Protein AF-A0A521RPF2-F1 (afdb_monomer_lite)

Structure (mmCIF, N/CA/C/O backbone):
data_AF-A0A521RPF2-F1
#
_entry.id   AF-A0A521RPF2-F1
#
loop_
_atom_site.group_PDB
_atom_site.id
_atom_site.type_symbol
_atom_site.label_atom_id
_atom_site.label_alt_id
_atom_site.label_comp_id
_atom_site.label_asym_id
_atom_site.label_entity_id
_atom_site.label_seq_id
_atom_site.pdbx_PDB_ins_code
_atom_site.Cartn_x
_atom_site.Cartn_y
_atom_site.Cartn_z
_atom_site.occupancy
_atom_site.B_iso_or_equiv
_atom_site.auth_seq_id
_atom_site.auth_comp_id
_atom_site.auth_asym_id
_atom_site.auth_atom_id
_atom_site.pdbx_PDB_model_num
ATOM 1 N N . MET A 1 1 ? 15.005 -29.949 18.861 1.00 51.31 1 MET A N 1
ATOM 2 C CA . MET A 1 1 ? 15.298 -29.035 17.739 1.00 51.31 1 MET A CA 1
ATOM 3 C C . MET A 1 1 ? 14.292 -27.915 17.850 1.00 51.31 1 MET A C 1
ATOM 5 O O . MET A 1 1 ? 13.100 -28.156 17.722 1.00 51.31 1 MET A O 1
ATOM 9 N N . GLU A 1 2 ? 14.769 -26.775 18.334 1.00 49.78 2 GLU A N 1
ATOM 10 C CA . GLU A 1 2 ? 13.957 -25.653 18.795 1.00 49.78 2 GLU A CA 1
ATOM 11 C C . GLU A 1 2 ? 13.772 -24.646 17.658 1.00 49.78 2 GLU A C 1
ATOM 13 O O . GLU A 1 2 ? 14.490 -23.655 17.578 1.00 49.78 2 GLU A O 1
ATOM 18 N N . ASP A 1 3 ? 12.805 -24.875 16.775 1.00 43.00 3 ASP A N 1
ATOM 19 C CA . ASP A 1 3 ? 12.443 -23.885 15.758 1.00 43.00 3 ASP A CA 1
ATOM 20 C C . ASP A 1 3 ? 11.3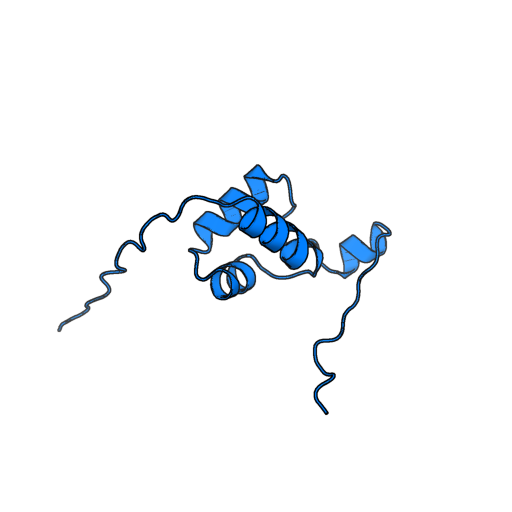92 -22.917 16.322 1.00 43.00 3 ASP A C 1
ATOM 22 O O . ASP A 1 3 ? 10.206 -22.936 15.990 1.00 43.00 3 ASP A O 1
ATOM 26 N N . SER A 1 4 ? 11.850 -22.060 17.239 1.00 49.03 4 SER A N 1
ATOM 27 C CA . SER A 1 4 ? 11.110 -20.885 17.701 1.00 49.03 4 SER A CA 1
ATOM 28 C C . SER A 1 4 ? 11.065 -19.825 16.599 1.00 49.03 4 SER A C 1
ATOM 30 O O . SER A 1 4 ? 11.892 -18.920 16.553 1.00 49.03 4 SER A O 1
ATOM 32 N N . THR A 1 5 ? 10.040 -19.864 15.750 1.00 49.84 5 THR A N 1
ATOM 33 C CA . THR A 1 5 ? 9.597 -18.675 15.001 1.00 49.84 5 THR A CA 1
ATOM 34 C C . THR A 1 5 ? 8.219 -18.240 15.480 1.00 49.84 5 THR A C 1
ATOM 36 O O . THR A 1 5 ? 7.275 -18.082 14.706 1.00 49.84 5 THR A O 1
ATOM 39 N N . THR A 1 6 ? 8.089 -18.029 16.789 1.00 48.47 6 THR A N 1
ATOM 40 C CA . THR A 1 6 ? 6.988 -17.241 17.346 1.00 48.47 6 THR A CA 1
ATOM 41 C C . THR A 1 6 ? 7.206 -15.795 16.910 1.00 48.47 6 THR A C 1
ATOM 43 O O . THR A 1 6 ? 7.838 -15.005 17.608 1.00 48.47 6 THR A O 1
ATOM 46 N N . THR A 1 7 ? 6.712 -15.433 15.722 1.00 57.00 7 THR A N 1
ATOM 47 C CA . THR A 1 7 ? 6.520 -14.035 15.329 1.00 57.00 7 THR A CA 1
ATOM 48 C C . THR A 1 7 ? 5.549 -13.424 16.334 1.00 57.00 7 THR A C 1
ATOM 50 O O . THR A 1 7 ? 4.330 -13.536 16.193 1.00 57.00 7 THR A O 1
ATOM 53 N N . ALA A 1 8 ? 6.092 -12.831 17.398 1.00 52.69 8 ALA A N 1
ATOM 54 C CA . ALA A 1 8 ? 5.329 -12.075 18.371 1.00 52.69 8 ALA A CA 1
ATOM 55 C C . ALA A 1 8 ? 4.446 -11.088 17.601 1.00 52.69 8 ALA A C 1
ATOM 57 O O . ALA A 1 8 ? 4.942 -10.294 16.798 1.00 52.69 8 ALA A O 1
ATOM 58 N N . ARG A 1 9 ? 3.124 -11.179 17.785 1.00 57.09 9 ARG A N 1
ATOM 59 C CA . ARG A 1 9 ? 2.172 -10.261 17.155 1.00 57.09 9 ARG A CA 1
ATOM 60 C C . ARG A 1 9 ? 2.493 -8.860 17.667 1.00 57.09 9 ARG A C 1
ATOM 62 O O . ARG A 1 9 ? 2.056 -8.500 18.758 1.00 57.09 9 ARG A O 1
ATOM 69 N N . LYS A 1 10 ? 3.282 -8.093 16.905 1.00 59.44 10 LYS A N 1
ATOM 70 C CA . LYS A 1 10 ? 3.596 -6.700 17.230 1.00 59.44 10 LYS A CA 1
ATOM 71 C C . LYS A 1 10 ? 2.265 -5.989 17.505 1.00 59.44 10 LYS A C 1
ATOM 73 O O . LYS A 1 10 ? 1.341 -6.157 16.697 1.00 59.44 10 LYS A O 1
ATOM 78 N N . PRO A 1 11 ? 2.112 -5.275 18.638 1.00 56.78 11 PRO A N 1
ATOM 79 C CA . PRO A 1 11 ? 0.858 -4.614 18.964 1.00 56.78 11 PRO A CA 1
ATOM 80 C C . PRO A 1 11 ? 0.418 -3.771 17.770 1.00 56.78 11 PRO A C 1
ATOM 82 O O . PRO A 1 11 ? 1.230 -3.075 17.158 1.00 56.78 11 PRO A O 1
ATOM 85 N N . ARG A 1 12 ? -0.862 -3.897 17.399 1.00 64.81 12 ARG A N 1
ATOM 86 C CA . ARG A 1 12 ? -1.466 -3.169 16.279 1.00 64.81 12 ARG A CA 1
ATOM 87 C C . ARG A 1 12 ? -1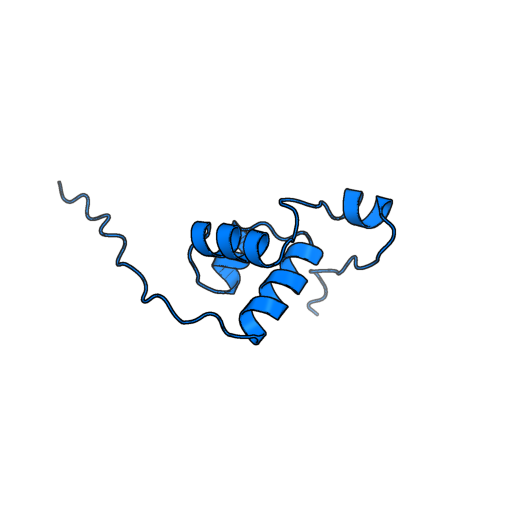.564 -1.701 16.673 1.00 64.81 12 ARG A C 1
ATOM 89 O O . ARG A 1 12 ? -2.625 -1.250 17.094 1.00 64.81 12 ARG A O 1
ATOM 96 N N . THR A 1 13 ? -0.452 -0.979 16.588 1.00 74.06 13 THR A N 1
ATOM 97 C CA . THR A 1 13 ? -0.447 0.456 16.829 1.00 74.06 13 THR A CA 1
ATOM 98 C C . THR A 1 13 ? -1.467 1.100 15.889 1.0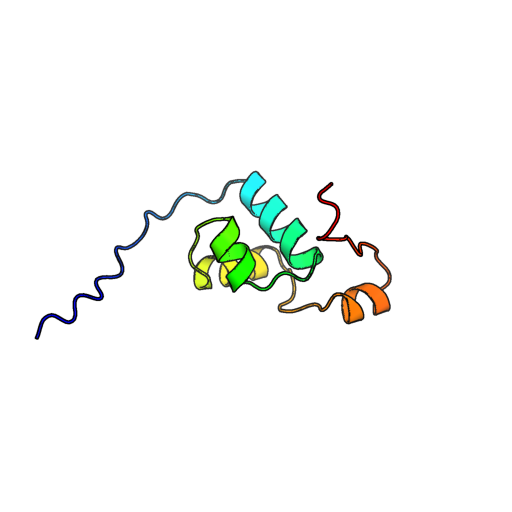0 74.06 13 THR A C 1
ATOM 100 O O . THR A 1 13 ? -1.503 0.772 14.690 1.00 74.06 13 THR A O 1
ATOM 103 N N . PRO A 1 14 ? -2.355 1.960 16.415 1.00 80.62 14 PRO A N 1
ATOM 104 C CA . PRO A 1 14 ? -3.334 2.642 15.585 1.00 80.62 14 PRO A CA 1
ATOM 105 C C . PRO A 1 14 ? -2.610 3.407 14.473 1.00 80.62 14 PRO A C 1
ATOM 107 O O . PRO A 1 14 ? -1.471 3.846 14.633 1.00 80.62 14 PRO A O 1
ATOM 110 N N . TRP A 1 15 ? -3.228 3.486 13.298 1.00 83.38 15 TRP A N 1
ATOM 111 C CA . TRP A 1 15 ? -2.707 4.318 12.216 1.00 83.38 15 TRP A CA 1
ATOM 112 C C . TRP A 1 15 ? -2.872 5.779 12.606 1.00 83.38 15 TRP A C 1
ATOM 114 O O . TRP A 1 15 ? -3.985 6.201 12.916 1.00 83.38 15 TRP A O 1
ATOM 124 N N . THR A 1 16 ? -1.774 6.526 12.605 1.00 87.75 16 THR A N 1
ATOM 125 C CA . THR A 1 16 ? -1.816 7.973 12.815 1.00 87.75 16 THR A CA 1
ATOM 126 C C . THR A 1 16 ? -1.881 8.698 11.467 1.00 87.75 16 THR A C 1
ATOM 128 O O . THR A 1 16 ? -1.386 8.174 10.468 1.00 87.75 16 THR A O 1
ATOM 131 N N . PRO A 1 17 ? -2.445 9.916 11.400 1.00 86.31 17 PRO A N 1
ATOM 132 C CA . PRO A 1 17 ? -2.399 10.729 10.181 1.00 86.31 17 PRO A CA 1
ATOM 133 C C . PRO A 1 17 ? -0.970 10.953 9.644 1.00 86.31 17 PRO A C 1
ATOM 135 O O . PRO A 1 17 ? -0.762 11.067 8.437 1.00 86.31 17 PRO A O 1
ATOM 138 N N . GLN A 1 18 ? 0.024 10.983 10.533 1.00 86.50 18 GLN A N 1
ATOM 139 C CA . GLN A 1 18 ? 1.446 11.097 10.211 1.00 86.50 18 GLN A CA 1
ATOM 140 C C . GLN A 1 18 ? 1.987 9.833 9.527 1.00 86.50 18 GLN A C 1
ATOM 142 O O . GLN A 1 18 ? 2.768 9.931 8.577 1.00 86.50 18 GLN A O 1
ATOM 147 N N . ASP A 1 19 ? 1.542 8.650 9.958 1.00 87.06 19 ASP A N 1
ATOM 148 C CA . ASP A 1 19 ? 1.874 7.394 9.281 1.00 87.06 19 ASP A CA 1
ATOM 149 C C . ASP A 1 19 ? 1.308 7.386 7.854 1.00 87.06 19 ASP A C 1
ATOM 151 O O . ASP A 1 19 ? 1.997 6.990 6.917 1.00 87.06 19 ASP A O 1
ATOM 155 N N . ASP A 1 20 ? 0.080 7.875 7.662 1.00 89.38 20 ASP A N 1
ATOM 156 C CA . ASP A 1 20 ? -0.563 7.955 6.344 1.00 89.38 20 ASP A CA 1
ATOM 157 C C . ASP A 1 20 ? 0.206 8.882 5.397 1.00 89.38 20 ASP A C 1
ATOM 159 O O . ASP A 1 20 ? 0.419 8.546 4.229 1.00 89.38 20 ASP A O 1
ATOM 163 N N . ALA A 1 21 ? 0.650 10.036 5.907 1.00 87.75 21 ALA A N 1
ATOM 164 C CA . ALA A 1 21 ? 1.497 10.967 5.171 1.00 87.75 21 ALA A CA 1
ATOM 165 C C . ALA A 1 21 ? 2.843 10.328 4.797 1.00 87.75 21 ALA A C 1
ATOM 167 O O . ALA A 1 21 ? 3.290 10.469 3.660 1.00 87.75 21 ALA A O 1
ATOM 168 N N . THR A 1 22 ? 3.444 9.566 5.712 1.00 87.50 22 THR A N 1
ATOM 169 C CA . THR A 1 22 ? 4.703 8.849 5.465 1.00 87.50 22 THR A CA 1
ATOM 170 C C . THR A 1 22 ? 4.535 7.760 4.406 1.00 87.50 22 THR A C 1
ATOM 172 O O . THR A 1 22 ? 5.328 7.694 3.471 1.00 87.50 22 THR A O 1
ATOM 175 N N . VAL A 1 23 ? 3.471 6.949 4.477 1.00 87.69 23 VAL A N 1
ATOM 176 C CA . VAL A 1 23 ? 3.167 5.935 3.450 1.00 87.69 23 VAL A CA 1
ATOM 177 C C . VAL A 1 23 ? 2.965 6.595 2.085 1.00 87.69 23 VAL A C 1
ATOM 179 O O . VAL A 1 23 ? 3.503 6.105 1.096 1.00 87.69 23 VAL A O 1
ATOM 182 N N . ARG A 1 24 ? 2.236 7.718 2.020 1.00 84.69 24 ARG A N 1
ATOM 183 C CA . ARG A 1 24 ? 2.045 8.487 0.777 1.00 84.69 24 ARG A CA 1
ATOM 184 C C . ARG A 1 24 ? 3.362 8.997 0.216 1.00 84.69 24 ARG A C 1
ATOM 186 O O . ARG A 1 24 ? 3.616 8.806 -0.970 1.00 84.69 24 ARG A O 1
ATOM 193 N N . LEU A 1 25 ? 4.176 9.635 1.053 1.00 83.81 25 LEU A N 1
ATOM 194 C CA . LEU A 1 25 ? 5.444 10.226 0.647 1.00 83.81 25 LEU A CA 1
ATOM 195 C C . LEU A 1 25 ? 6.403 9.156 0.127 1.00 83.81 25 LEU A C 1
ATOM 197 O O . LEU A 1 25 ? 6.870 9.266 -0.998 1.00 83.81 25 LEU A O 1
ATOM 201 N N . LEU A 1 26 ? 6.637 8.098 0.907 1.00 85.69 26 LEU A N 1
ATOM 202 C CA . LEU A 1 26 ? 7.594 7.051 0.555 1.00 85.69 26 LEU A CA 1
ATOM 203 C C . LEU A 1 26 ? 7.133 6.226 -0.651 1.00 85.69 26 LEU A C 1
ATOM 205 O O . LEU A 1 26 ? 7.931 5.943 -1.537 1.00 85.69 26 LEU A O 1
ATOM 209 N N . ALA A 1 27 ? 5.843 5.885 -0.741 1.00 81.00 27 ALA A N 1
ATOM 210 C CA . ALA A 1 27 ? 5.326 5.181 -1.915 1.00 81.00 27 ALA A CA 1
ATOM 211 C C . ALA A 1 27 ? 5.407 6.046 -3.185 1.00 81.00 27 ALA A C 1
ATOM 2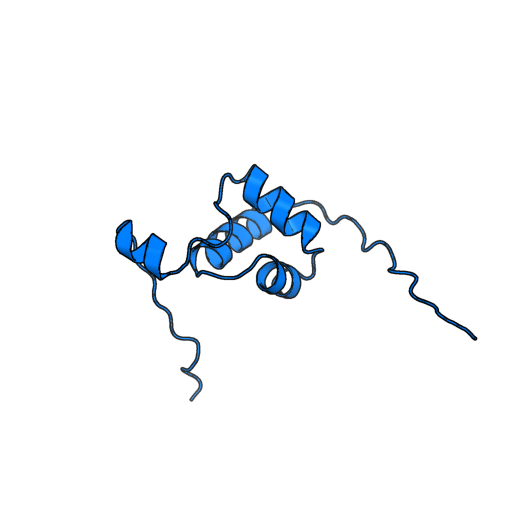13 O O . ALA A 1 27 ? 5.661 5.516 -4.264 1.00 81.00 27 ALA A O 1
ATOM 214 N N . SER A 1 28 ? 5.230 7.367 -3.061 1.00 75.19 28 SER A N 1
ATOM 215 C CA . SER A 1 28 ? 5.427 8.311 -4.175 1.00 75.19 28 SER A CA 1
ATOM 216 C C . SER A 1 28 ? 6.907 8.504 -4.523 1.00 75.19 28 SER A C 1
ATOM 218 O O . SER A 1 28 ? 7.231 8.748 -5.678 1.00 75.19 28 SER A O 1
ATOM 220 N N . ASP A 1 29 ? 7.802 8.340 -3.546 1.00 77.19 29 ASP A N 1
ATOM 221 C CA . ASP A 1 29 ? 9.263 8.304 -3.717 1.00 77.19 29 ASP A CA 1
ATOM 222 C C . ASP A 1 29 ? 9.752 6.959 -4.305 1.00 77.19 29 ASP A C 1
ATOM 224 O O . ASP A 1 29 ? 10.949 6.712 -4.424 1.00 77.19 29 ASP A O 1
ATOM 228 N N . GLY A 1 30 ? 8.827 6.064 -4.679 1.00 76.12 30 GLY A N 1
ATOM 229 C CA . GLY A 1 30 ? 9.122 4.779 -5.314 1.00 76.12 30 GLY A CA 1
ATOM 230 C C . GLY A 1 30 ? 9.532 3.669 -4.346 1.00 76.12 30 GLY A C 1
ATOM 231 O O . GLY A 1 30 ? 9.992 2.618 -4.793 1.00 76.12 30 GLY A O 1
ATOM 232 N N . TRP A 1 31 ? 9.365 3.868 -3.035 1.00 81.50 31 TRP A N 1
ATOM 233 C CA . TRP A 1 31 ? 9.682 2.845 -2.043 1.00 81.50 31 TRP A CA 1
ATOM 234 C C . TRP A 1 31 ? 8.696 1.687 -2.127 1.00 81.50 31 TRP A C 1
ATOM 236 O O . TRP A 1 31 ? 7.482 1.853 -2.284 1.00 81.50 31 TRP A O 1
ATOM 246 N N . THR A 1 32 ? 9.224 0.484 -1.962 1.00 83.12 32 THR A N 1
ATOM 247 C CA . THR A 1 32 ? 8.426 -0.734 -1.889 1.00 83.12 32 THR A CA 1
ATOM 248 C C . THR A 1 32 ? 7.710 -0.848 -0.543 1.00 83.12 32 THR A C 1
ATOM 250 O O . THR A 1 32 ? 8.165 -0.338 0.482 1.00 83.12 32 THR A O 1
ATOM 253 N N . ASP A 1 33 ? 6.609 -1.608 -0.512 1.00 84.69 33 ASP A N 1
ATOM 254 C CA . ASP A 1 33 ? 5.857 -1.881 0.723 1.00 84.69 33 ASP A CA 1
ATOM 255 C C . ASP A 1 33 ? 6.767 -2.454 1.841 1.00 84.69 33 ASP A C 1
ATOM 257 O O . ASP A 1 33 ? 6.508 -2.223 3.021 1.00 84.69 33 ASP A O 1
ATOM 261 N N . ALA A 1 34 ? 7.846 -3.169 1.486 1.00 83.12 34 ALA A N 1
ATOM 262 C CA . ALA A 1 34 ? 8.815 -3.739 2.426 1.00 83.12 34 ALA A CA 1
ATOM 263 C C . ALA A 1 34 ? 9.764 -2.691 3.033 1.00 83.12 34 ALA A C 1
ATOM 265 O O . ALA A 1 34 ? 10.053 -2.729 4.232 1.00 83.12 34 ALA A O 1
ATOM 266 N N . GLU A 1 35 ? 10.224 -1.728 2.236 1.00 84.12 35 GLU A N 1
ATOM 267 C CA . GLU A 1 35 ? 11.072 -0.638 2.724 1.00 84.12 35 GLU A CA 1
ATOM 268 C C . GLU A 1 35 ? 10.267 0.322 3.609 1.00 84.12 35 GLU A C 1
ATOM 270 O O . GLU A 1 35 ? 10.718 0.694 4.691 1.00 84.12 35 GLU A O 1
ATOM 275 N N . ILE A 1 36 ? 9.031 0.643 3.209 1.00 85.56 36 ILE A N 1
ATOM 276 C CA . ILE A 1 36 ? 8.098 1.448 4.015 1.00 85.56 36 ILE A CA 1
ATOM 277 C C . ILE A 1 36 ? 7.775 0.739 5.336 1.00 85.56 36 ILE A C 1
ATOM 279 O O . ILE A 1 36 ? 7.749 1.366 6.394 1.00 85.56 36 ILE A O 1
ATOM 283 N N . ALA A 1 37 ? 7.556 -0.578 5.294 1.00 86.81 37 A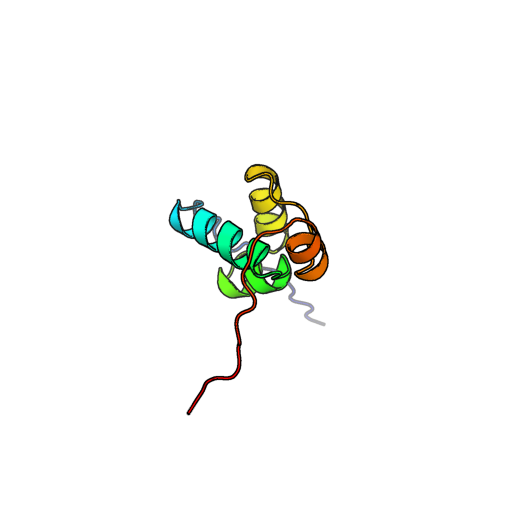LA A N 1
ATOM 284 C CA . ALA A 1 37 ? 7.327 -1.395 6.482 1.00 86.81 37 ALA A CA 1
ATOM 285 C C . ALA A 1 37 ? 8.519 -1.356 7.438 1.00 86.81 37 ALA A C 1
ATOM 287 O O . ALA A 1 37 ? 8.334 -1.195 8.643 1.00 86.81 37 ALA A O 1
ATOM 288 N N . SER A 1 38 ? 9.733 -1.438 6.895 1.00 85.38 38 SER A N 1
ATOM 289 C CA . SER A 1 38 ? 10.969 -1.341 7.672 1.00 85.38 38 SER A CA 1
ATOM 290 C C . SER A 1 38 ? 11.119 0.045 8.304 1.00 85.38 38 SER A C 1
ATOM 292 O O . SER A 1 38 ? 11.448 0.137 9.484 1.00 85.38 38 SER A O 1
ATOM 294 N N . HIS A 1 39 ? 10.793 1.107 7.560 1.00 85.31 39 HIS A N 1
ATOM 295 C CA . HIS A 1 39 ? 10.868 2.492 8.027 1.00 85.31 39 HIS A CA 1
ATOM 296 C C . HIS A 1 39 ? 9.849 2.813 9.131 1.00 85.31 39 HIS A C 1
ATOM 298 O O . HIS A 1 39 ? 10.190 3.416 10.141 1.00 85.31 39 HIS A O 1
ATOM 304 N N . LEU A 1 40 ? 8.600 2.367 8.976 1.00 84.31 40 LEU A N 1
ATOM 305 C CA . LEU A 1 40 ? 7.545 2.549 9.982 1.00 84.31 40 LEU A CA 1
ATOM 306 C C . LEU A 1 40 ? 7.578 1.478 11.081 1.00 84.31 40 LEU A C 1
ATOM 308 O O . LEU A 1 40 ? 6.726 1.463 11.971 1.00 84.31 40 LEU A O 1
ATOM 312 N N . HIS A 1 41 ? 8.526 0.541 11.004 1.00 84.94 41 HIS A N 1
ATOM 313 C CA . HIS A 1 41 ? 8.582 -0.666 11.819 1.00 84.94 41 HIS A CA 1
ATOM 314 C C . HIS A 1 41 ? 7.223 -1.400 11.885 1.00 84.94 41 HIS A C 1
ATOM 316 O O . HIS A 1 41 ? 6.808 -1.867 12.948 1.00 84.94 41 HIS A O 1
ATOM 322 N N . ARG A 1 42 ? 6.488 -1.488 10.775 1.00 84.38 42 ARG A N 1
ATOM 323 C CA . ARG A 1 42 ? 5.187 -2.176 10.682 1.00 84.38 42 ARG A CA 1
ATOM 324 C C . ARG A 1 42 ? 5.293 -3.426 9.811 1.00 84.38 42 ARG A C 1
ATOM 326 O O . ARG A 1 42 ? 6.293 -3.662 9.151 1.00 84.38 42 ARG A O 1
ATOM 333 N N . ASP A 1 43 ? 4.249 -4.247 9.826 1.00 85.94 43 ASP A N 1
ATOM 334 C CA . ASP A 1 43 ? 4.158 -5.428 8.964 1.00 85.94 43 ASP A CA 1
ATOM 335 C C . ASP A 1 43 ? 3.894 -5.018 7.503 1.00 85.94 43 ASP A C 1
ATOM 337 O O . ASP A 1 43 ? 3.030 -4.178 7.230 1.00 85.94 43 ASP A O 1
ATOM 341 N N . VAL A 1 44 ? 4.594 -5.650 6.558 1.00 86.69 44 VAL A N 1
ATOM 342 C CA . VAL A 1 44 ? 4.455 -5.413 5.110 1.00 86.69 44 VAL A CA 1
ATOM 343 C C . VAL A 1 44 ? 3.009 -5.585 4.637 1.00 86.69 44 VAL A C 1
ATOM 345 O O . VAL A 1 44 ? 2.515 -4.793 3.834 1.00 86.69 44 VAL A O 1
ATOM 348 N N . LYS A 1 45 ? 2.275 -6.570 5.170 1.00 86.62 45 LYS A N 1
ATOM 349 C CA . LYS A 1 45 ? 0.857 -6.796 4.852 1.00 86.62 45 LYS A CA 1
ATOM 350 C C . LYS A 1 45 ? -0.013 -5.628 5.312 1.00 86.62 45 LYS A C 1
ATOM 352 O O . LYS A 1 45 ? -0.988 -5.291 4.636 1.00 86.62 45 LYS A O 1
ATOM 357 N N . LEU A 1 46 ? 0.325 -4.997 6.441 1.00 87.50 46 LEU A N 1
ATOM 358 C CA . LEU A 1 46 ? -0.385 -3.817 6.938 1.00 87.50 46 LEU A CA 1
ATOM 359 C C . LEU A 1 46 ? -0.090 -2.590 6.081 1.00 87.50 46 LEU A C 1
ATOM 361 O O . LEU A 1 46 ? -1.033 -1.869 5.766 1.00 87.50 46 LEU A O 1
ATOM 365 N N . ILE A 1 47 ? 1.162 -2.389 5.654 1.00 88.56 47 ILE A N 1
ATOM 366 C CA . ILE A 1 47 ? 1.504 -1.332 4.693 1.00 88.56 47 ILE A CA 1
ATOM 367 C C . ILE A 1 47 ? 0.746 -1.544 3.382 1.00 88.56 47 ILE A C 1
ATOM 369 O O . ILE A 1 47 ? 0.068 -0.635 2.921 1.00 88.56 47 ILE A O 1
ATOM 373 N N . GLY A 1 48 ? 0.762 -2.754 2.818 1.00 88.25 48 GLY A N 1
ATOM 374 C CA . GLY A 1 48 ? 0.063 -3.053 1.565 1.00 88.25 48 GLY A CA 1
ATOM 375 C C . GLY A 1 48 ? -1.463 -2.922 1.666 1.00 88.25 48 GLY A C 1
ATOM 376 O O . GLY A 1 48 ? -2.126 -2.552 0.694 1.00 88.25 48 GLY A O 1
ATOM 377 N N . LYS A 1 49 ? -2.055 -3.196 2.837 1.00 89.50 49 LYS A N 1
ATOM 378 C CA . LYS A 1 49 ? -3.460 -2.859 3.109 1.00 89.50 49 LYS A CA 1
ATOM 379 C C . LYS A 1 49 ? -3.647 -1.343 3.144 1.00 89.50 49 LYS A C 1
ATOM 381 O O . LYS A 1 49 ? -4.459 -0.825 2.391 1.00 89.50 49 LYS A O 1
ATOM 386 N N . LYS A 1 50 ? -2.854 -0.637 3.947 1.00 88.75 50 LYS A N 1
ATOM 387 C CA . LYS A 1 50 ? -2.988 0.806 4.139 1.00 88.75 50 LYS A CA 1
ATOM 388 C C . LYS A 1 50 ? -2.768 1.597 2.853 1.00 88.75 50 LYS A C 1
ATOM 390 O O . LYS A 1 50 ? -3.510 2.525 2.570 1.00 88.75 50 LYS A O 1
ATOM 395 N N . ARG A 1 51 ? -1.802 1.191 2.033 1.00 88.25 51 ARG A N 1
ATOM 396 C CA . ARG A 1 51 ? -1.546 1.747 0.705 1.00 88.25 51 ARG A CA 1
ATOM 397 C C . ARG A 1 51 ? -2.787 1.650 -0.190 1.00 88.25 51 ARG A C 1
ATOM 399 O O . ARG A 1 51 ? -3.134 2.624 -0.849 1.00 88.25 51 ARG A O 1
ATOM 406 N N . ARG A 1 52 ? -3.476 0.501 -0.179 1.00 87.31 52 ARG A N 1
ATOM 407 C CA . ARG A 1 52 ? -4.747 0.309 -0.901 1.00 87.31 52 ARG A CA 1
ATOM 408 C C . ARG A 1 52 ? -5.880 1.141 -0.309 1.00 87.31 52 ARG A C 1
ATOM 410 O O . ARG A 1 52 ? -6.613 1.743 -1.080 1.00 87.31 52 ARG A O 1
ATOM 417 N N . ASP A 1 53 ? -5.981 1.223 1.017 1.00 88.81 53 ASP A N 1
ATOM 418 C CA . ASP A 1 53 ? -6.969 2.073 1.701 1.00 88.81 53 ASP A CA 1
ATOM 419 C C . ASP A 1 53 ? -6.766 3.564 1.353 1.00 88.81 53 ASP A C 1
ATOM 421 O O . ASP A 1 53 ? -7.716 4.339 1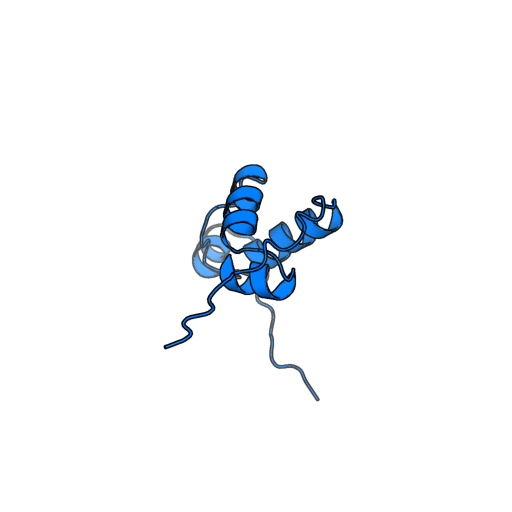.323 1.00 88.81 53 ASP A O 1
ATOM 425 N N . LEU A 1 54 ? -5.524 3.965 1.057 1.00 85.06 54 LEU A N 1
ATOM 426 C CA . LEU A 1 54 ? -5.153 5.302 0.584 1.00 85.06 54 LEU A CA 1
ATOM 427 C C . LEU A 1 54 ? -5.197 5.443 -0.951 1.00 85.06 54 LEU A C 1
ATOM 429 O O . LEU A 1 54 ? -4.801 6.489 -1.463 1.00 85.06 54 LEU A O 1
ATOM 433 N N . CYS A 1 55 ? -5.654 4.417 -1.678 1.00 84.62 55 CYS A N 1
ATOM 434 C CA . CYS A 1 55 ? -5.732 4.364 -3.143 1.00 84.62 55 CYS A CA 1
ATOM 435 C C . CYS A 1 55 ? -4.400 4.627 -3.874 1.00 84.62 55 CYS A C 1
ATOM 437 O O . CYS A 1 55 ? -4.387 5.137 -4.992 1.00 84.62 55 CYS A O 1
ATOM 439 N N . ILE A 1 56 ? -3.267 4.260 -3.271 1.00 81.56 56 ILE A N 1
ATOM 440 C CA . ILE A 1 56 ? -1.940 4.409 -3.882 1.00 81.56 56 ILE A CA 1
ATOM 441 C C . ILE A 1 56 ? -1.610 3.116 -4.657 1.00 81.56 56 ILE A C 1
ATOM 443 O O . ILE A 1 56 ? -1.718 2.027 -4.078 1.00 81.56 56 ILE A O 1
ATOM 447 N N . PRO A 1 57 ? -1.198 3.159 -5.937 1.00 73.88 57 PRO A N 1
ATOM 448 C CA . PRO A 1 57 ? -0.910 1.947 -6.704 1.00 73.88 57 PRO A CA 1
ATOM 449 C C . PRO A 1 57 ? 0.354 1.235 -6.199 1.00 73.88 57 PRO A C 1
ATOM 451 O O . PRO A 1 57 ? 1.213 1.829 -5.550 1.00 73.88 57 PRO A O 1
ATOM 454 N N . ARG A 1 58 ? 0.466 -0.074 -6.458 1.00 69.75 58 ARG A N 1
ATOM 455 C CA . ARG A 1 58 ? 1.646 -0.860 -6.066 1.00 69.75 58 ARG A CA 1
ATOM 456 C C . ARG A 1 58 ? 2.746 -0.638 -7.094 1.00 69.75 58 ARG A C 1
ATOM 458 O O . ARG A 1 58 ? 2.501 -0.887 -8.267 1.00 69.75 58 ARG A O 1
ATOM 465 N N . GLY A 1 59 ? 3.941 -0.258 -6.647 1.00 56.06 59 GLY A N 1
ATOM 466 C CA . GLY A 1 59 ? 5.107 -0.198 -7.527 1.00 56.06 59 GLY A CA 1
ATOM 467 C C . GLY A 1 59 ? 4.925 0.763 -8.698 1.00 56.06 59 GLY A C 1
ATOM 468 O O . GLY A 1 59 ? 5.325 0.428 -9.808 1.00 56.06 59 GLY A O 1
ATOM 469 N N . VAL A 1 60 ? 4.320 1.938 -8.466 1.00 55.47 60 VAL A N 1
ATOM 470 C CA . VAL A 1 60 ? 4.516 3.047 -9.405 1.00 55.47 60 VAL A CA 1
ATOM 471 C C . VAL A 1 60 ? 5.999 3.356 -9.343 1.00 55.47 60 VAL A C 1
ATOM 473 O O . VAL A 1 60 ? 6.492 3.939 -8.381 1.00 55.47 60 VAL A O 1
ATOM 476 N N . THR A 1 61 ? 6.722 2.846 -10.330 1.00 53.69 61 THR A N 1
ATOM 477 C CA . THR A 1 61 ? 8.130 3.138 -10.488 1.00 53.69 61 THR A CA 1
ATOM 478 C C . THR A 1 61 ? 8.278 4.648 -10.650 1.00 53.69 61 THR A C 1
ATOM 480 O O . THR A 1 61 ? 7.383 5.305 -11.199 1.00 53.69 61 THR A O 1
ATOM 483 N N . PRO A 1 62 ? 9.412 5.219 -10.227 1.00 52.53 62 PRO A N 1
ATOM 484 C CA . PRO A 1 62 ? 9.725 6.605 -10.550 1.00 52.53 62 PRO A CA 1
ATOM 485 C C . PRO A 1 62 ? 9.606 6.880 -12.061 1.00 52.53 62 PRO A C 1
ATOM 487 O O . PRO A 1 62 ? 9.266 7.991 -12.438 1.00 52.53 62 PRO A O 1
ATOM 490 N N . GLU A 1 63 ? 9.786 5.870 -12.920 1.00 46.44 63 GLU A N 1
ATOM 491 C CA . GLU A 1 63 ? 9.601 5.935 -14.376 1.00 46.44 63 GLU A CA 1
ATOM 492 C C . GLU A 1 63 ? 8.135 6.124 -14.813 1.00 46.44 63 GLU A C 1
ATOM 494 O O . GLU A 1 63 ? 7.861 6.994 -15.635 1.00 46.44 63 GLU A O 1
ATOM 499 N N . LEU A 1 64 ? 7.170 5.398 -14.230 1.00 54.19 64 LEU A N 1
ATOM 500 C CA . LEU A 1 64 ? 5.743 5.611 -14.512 1.00 54.19 64 LEU A CA 1
ATOM 501 C C . LEU A 1 64 ? 5.231 6.919 -13.881 1.00 54.19 64 LEU A C 1
ATOM 503 O O . LEU A 1 64 ? 4.418 7.611 -14.486 1.00 54.19 64 LEU A O 1
ATOM 507 N N . ALA A 1 65 ? 5.732 7.307 -12.702 1.00 54.03 65 ALA A N 1
ATOM 508 C CA . ALA A 1 65 ? 5.452 8.615 -12.095 1.00 54.03 65 ALA A CA 1
ATOM 509 C C . ALA A 1 65 ? 6.053 9.783 -12.908 1.00 54.03 65 ALA A C 1
ATOM 511 O O . ALA A 1 65 ? 5.439 10.849 -13.013 1.00 54.03 65 ALA A O 1
ATOM 512 N N . ALA A 1 66 ? 7.222 9.569 -13.525 1.00 54.31 66 ALA A N 1
ATOM 513 C CA . ALA A 1 66 ? 7.857 10.501 -14.452 1.00 54.31 66 ALA A CA 1
ATOM 514 C C . ALA A 1 66 ? 7.105 10.581 -15.791 1.00 54.31 66 ALA A C 1
ATOM 516 O O . ALA A 1 66 ? 6.856 11.689 -16.262 1.00 54.31 66 ALA A O 1
ATOM 517 N N . MET A 1 67 ? 6.666 9.449 -16.361 1.00 54.97 67 MET A N 1
ATOM 518 C CA . MET A 1 67 ? 5.794 9.413 -17.549 1.00 54.97 67 MET A CA 1
ATOM 519 C C . MET A 1 67 ? 4.437 10.084 -17.297 1.00 54.97 67 MET A C 1
ATOM 521 O O . MET A 1 67 ? 3.896 10.731 -18.187 1.00 54.97 67 MET A O 1
ATOM 525 N N . MET A 1 68 ? 3.907 9.980 -16.077 1.00 55.91 68 MET A N 1
ATOM 526 C CA . MET A 1 68 ? 2.656 10.621 -15.650 1.00 55.91 68 MET A CA 1
ATOM 527 C C . MET A 1 68 ? 2.858 12.050 -15.105 1.00 55.91 68 MET A C 1
ATOM 529 O O . MET A 1 68 ? 1.922 12.648 -14.571 1.00 55.91 68 MET A O 1
ATOM 533 N N . GLY A 1 69 ? 4.061 12.619 -15.260 1.00 51.41 69 GLY A N 1
ATOM 534 C CA . GLY A 1 69 ? 4.323 14.045 -15.098 1.00 51.41 69 GLY A CA 1
ATOM 535 C C . GLY A 1 69 ? 4.087 14.604 -13.695 1.00 51.41 69 GLY A C 1
ATOM 536 O O . GLY A 1 69 ? 3.367 15.593 -13.562 1.00 51.41 69 GLY A O 1
ATOM 537 N N . ARG A 1 70 ? 4.713 14.040 -12.648 1.00 43.34 70 ARG A N 1
ATOM 538 C CA . ARG A 1 70 ? 4.938 14.782 -11.388 1.00 43.34 70 ARG A CA 1
ATOM 539 C C . ARG A 1 70 ? 6.186 14.305 -10.614 1.00 43.34 70 ARG A C 1
ATOM 541 O O . ARG A 1 70 ? 6.214 13.234 -10.029 1.00 43.34 70 ARG A O 1
ATOM 548 N N . VAL A 1 71 ? 7.201 15.173 -10.658 1.00 45.09 71 VAL A N 1
ATOM 549 C CA . VAL A 1 71 ? 8.458 15.303 -9.887 1.00 45.09 71 VAL A CA 1
ATOM 550 C C . VAL A 1 71 ? 8.511 14.565 -8.537 1.00 45.09 71 VAL A C 1
ATOM 552 O O . VAL A 1 71 ? 7.673 14.836 -7.683 1.00 45.09 71 VAL A O 1
ATOM 555 N N . ASN A 1 72 ? 9.569 13.770 -8.295 1.00 45.25 72 ASN A N 1
ATOM 556 C CA . ASN A 1 72 ? 10.640 14.091 -7.326 1.00 45.25 72 ASN A CA 1
ATOM 557 C C . ASN A 1 72 ? 11.736 13.001 -7.289 1.00 45.25 72 ASN A C 1
ATOM 559 O O . ASN A 1 72 ? 11.737 12.108 -6.453 1.00 45.25 72 ASN A O 1
ATOM 563 N N . THR A 1 73 ? 12.724 13.114 -8.173 1.00 53.22 73 THR A N 1
ATOM 564 C CA . THR A 1 73 ? 14.051 12.501 -8.019 1.00 53.22 73 THR A CA 1
ATOM 565 C C . THR A 1 73 ? 14.776 13.113 -6.813 1.00 53.22 73 THR A C 1
ATOM 567 O O . THR A 1 73 ? 15.229 14.255 -6.905 1.00 53.22 73 THR A O 1
ATOM 570 N N . ARG A 1 74 ? 14.941 12.394 -5.694 1.00 50.31 74 ARG A N 1
ATOM 571 C CA . ARG A 1 74 ? 15.932 12.754 -4.654 1.00 50.31 74 ARG A CA 1
ATOM 572 C C . ARG A 1 74 ? 16.709 11.512 -4.216 1.00 50.31 74 ARG A C 1
ATOM 574 O O . ARG A 1 74 ? 16.180 10.601 -3.602 1.00 50.31 74 ARG A O 1
ATOM 581 N N . ASN A 1 75 ? 17.942 11.362 -4.696 1.00 55.09 75 ASN A N 1
ATOM 582 C CA . ASN A 1 75 ? 19.151 11.856 -4.023 1.00 55.09 75 ASN A CA 1
ATOM 583 C C . ASN A 1 75 ? 19.305 11.289 -2.597 1.00 55.09 75 ASN A C 1
ATOM 585 O O . ASN A 1 75 ? 18.967 11.955 -1.622 1.00 55.09 75 ASN A O 1
ATOM 589 N N . ARG A 1 76 ? 19.825 10.056 -2.487 1.00 51.19 76 ARG A N 1
ATOM 590 C CA . ARG A 1 76 ? 20.188 9.420 -1.205 1.00 51.19 76 ARG A CA 1
ATOM 591 C C . ARG A 1 76 ? 21.685 9.469 -0.861 1.00 51.19 76 ARG A C 1
ATOM 593 O O . ARG A 1 76 ? 22.045 9.007 0.213 1.00 51.19 76 ARG A O 1
ATOM 600 N N . ASN A 1 77 ? 22.536 10.093 -1.683 1.00 44.03 77 ASN A N 1
ATOM 601 C CA . ASN A 1 77 ? 23.968 10.252 -1.391 1.00 44.03 77 ASN A CA 1
ATOM 602 C C . ASN A 1 77 ? 24.395 11.727 -1.445 1.00 44.03 77 ASN A C 1
ATOM 604 O O . ASN A 1 77 ? 25.118 12.150 -2.338 1.00 44.03 77 ASN A O 1
ATOM 608 N N . ALA A 1 78 ? 23.978 12.499 -0.446 1.00 44.09 78 ALA A N 1
ATOM 609 C CA . ALA A 1 78 ? 24.666 13.723 -0.049 1.00 44.09 78 ALA A CA 1
ATOM 610 C C . ALA A 1 78 ? 24.909 13.652 1.464 1.00 44.09 78 ALA A C 1
ATOM 612 O O . ALA A 1 78 ? 24.186 14.235 2.267 1.00 44.09 78 ALA A O 1
ATOM 613 N N . ARG A 1 79 ? 25.895 12.834 1.840 1.00 46.44 79 ARG A N 1
ATOM 614 C CA . ARG A 1 79 ? 26.576 12.887 3.134 1.00 46.44 79 ARG A CA 1
ATOM 615 C C . ARG A 1 79 ? 27.990 13.393 2.850 1.00 46.44 79 ARG A C 1
ATOM 617 O O . ARG A 1 79 ? 28.765 12.671 2.228 1.00 46.44 79 ARG A O 1
ATOM 624 N N . ALA A 1 80 ? 28.261 14.620 3.276 1.00 43.12 80 ALA A N 1
ATOM 625 C CA . ALA A 1 80 ? 29.578 15.181 3.553 1.00 43.12 80 ALA A CA 1
ATOM 626 C C . ALA A 1 80 ? 29.499 15.787 4.957 1.00 43.12 80 ALA A C 1
ATOM 628 O O . ALA A 1 80 ? 28.411 16.325 5.277 1.00 43.12 80 ALA A O 1
#

Foldseek 3Di:
DDPPPPPPPDPPPDDDPVLLVLLVVCVLVQDALVVSCVVVVHDSVVSVVSCVVVVHDGRCDVVVVVVVDDDDDDDPPDDD

Secondary structure (DSSP, 8-state):
------------PPPPHHHHHHHHHHHHTT--HHHHHHHTT--HHHHHHHHHHTTPPTT--HHHHHHTT------S----

pLDDT: mean 70.32, std 16.91, range [43.0, 89.5]

Sequence (80 aa):
MEDSTTTARKPRTPWTPQDDATVRLLASDGWTDAEIASHLHRDVKLIGKKRRDLCIPRGVTPELAAMMGRVNTRNRNARA

Radius of gyration: 15.48 Å; chains: 1; bounding box: 36×44×36 Å